Protein AF-A0A7S2Q8H9-F1 (afdb_monomer_lite)

Structure (mmCIF, N/CA/C/O backbone):
data_AF-A0A7S2Q8H9-F1
#
_entry.id   AF-A0A7S2Q8H9-F1
#
loop_
_atom_site.group_PDB
_atom_site.id
_atom_site.type_symbol
_atom_site.label_atom_id
_atom_site.label_alt_id
_atom_site.label_comp_id
_atom_site.label_asym_id
_atom_site.label_entity_id
_atom_site.label_seq_id
_atom_site.pdbx_PDB_ins_code
_atom_site.Cartn_x
_atom_site.Cartn_y
_atom_site.Cartn_z
_atom_site.occupancy
_atom_site.B_iso_or_equiv
_atom_site.auth_seq_id
_atom_site.auth_comp_id
_atom_site.auth_asym_id
_atom_site.auth_atom_id
_atom_site.pdbx_PDB_model_num
ATOM 1 N N . ASP A 1 1 ? 1.377 -12.790 5.942 1.00 75.62 1 ASP A N 1
ATOM 2 C CA . ASP A 1 1 ? 2.059 -11.517 5.600 1.00 75.62 1 ASP A CA 1
ATOM 3 C C . ASP A 1 1 ? 2.091 -11.142 4.119 1.00 75.62 1 ASP A C 1
ATOM 5 O O . ASP A 1 1 ? 2.620 -10.086 3.785 1.00 75.62 1 ASP A O 1
ATOM 9 N N . HIS A 1 2 ? 1.499 -11.930 3.212 1.00 90.38 2 HIS A N 1
ATOM 10 C CA . HIS A 1 2 ? 1.515 -11.596 1.788 1.00 90.38 2 HIS A CA 1
ATOM 11 C C . HIS A 1 2 ? 0.558 -10.431 1.465 1.00 90.38 2 HIS A C 1
ATOM 13 O O . HIS A 1 2 ? -0.656 -10.617 1.363 1.00 90.38 2 HIS A O 1
ATOM 19 N N . LYS A 1 3 ? 1.098 -9.217 1.293 1.00 91.69 3 LYS A N 1
ATOM 20 C CA . LYS A 1 3 ? 0.315 -7.968 1.188 1.00 91.69 3 LYS A CA 1
ATOM 21 C C . LYS A 1 3 ? -0.697 -7.974 0.037 1.00 91.69 3 LYS A C 1
ATOM 23 O O . LYS A 1 3 ? -1.787 -7.436 0.197 1.00 91.69 3 LYS A O 1
ATOM 28 N N . TRP A 1 4 ? -0.359 -8.594 -1.099 1.00 95.12 4 TRP A N 1
ATOM 29 C CA . TRP A 1 4 ? -1.266 -8.679 -2.251 1.00 95.12 4 TRP A CA 1
ATOM 30 C C . TRP A 1 4 ? -2.478 -9.586 -1.982 1.00 95.12 4 TRP A C 1
ATOM 32 O O . TRP A 1 4 ? -3.607 -9.125 -2.078 1.00 95.12 4 TRP A O 1
ATOM 42 N N . LEU A 1 5 ? -2.263 -10.829 -1.544 1.00 94.62 5 LEU A N 1
ATOM 43 C CA . LEU A 1 5 ? -3.344 -11.742 -1.150 1.00 94.62 5 LEU A CA 1
ATOM 44 C C . LEU A 1 5 ? -4.214 -11.168 -0.022 1.00 94.62 5 LEU A C 1
ATOM 46 O O . LEU A 1 5 ? -5.430 -11.319 -0.052 1.00 94.62 5 LEU A O 1
ATOM 50 N N . CYS A 1 6 ? -3.614 -10.462 0.943 1.00 93.06 6 CYS A N 1
ATOM 51 C CA . CYS A 1 6 ? -4.364 -9.759 1.988 1.00 93.06 6 CYS A CA 1
ATOM 52 C C . CYS A 1 6 ? -5.277 -8.668 1.400 1.00 93.06 6 CYS A C 1
ATOM 54 O O . CYS A 1 6 ? -6.444 -8.568 1.778 1.00 93.06 6 CYS A O 1
ATOM 56 N N . TYR A 1 7 ? -4.772 -7.887 0.438 1.00 94.62 7 TYR A N 1
ATOM 57 C CA . TYR A 1 7 ? -5.576 -6.912 -0.300 1.00 94.62 7 TYR A CA 1
ATOM 58 C C . TYR A 1 7 ? -6.728 -7.583 -1.064 1.00 94.62 7 TYR A C 1
ATOM 60 O O . TYR A 1 7 ? -7.869 -7.138 -0.980 1.00 94.62 7 TYR A O 1
ATOM 68 N N . GLU A 1 8 ? -6.468 -8.684 -1.771 1.00 94.75 8 GLU A N 1
ATOM 69 C CA . GLU A 1 8 ? -7.511 -9.395 -2.519 1.00 94.75 8 GLU A CA 1
ATOM 70 C C . GLU A 1 8 ? -8.592 -9.993 -1.612 1.00 94.75 8 GLU A C 1
ATOM 72 O O . GLU A 1 8 ? -9.778 -9.855 -1.922 1.00 94.75 8 GLU A O 1
ATOM 77 N N . LEU A 1 9 ? -8.197 -10.586 -0.480 1.00 94.50 9 LEU A N 1
ATOM 78 C CA . LEU A 1 9 ? -9.109 -11.123 0.529 1.00 94.50 9 LEU A CA 1
ATOM 79 C C . LEU A 1 9 ? -10.024 -10.024 1.079 1.00 94.50 9 LEU A C 1
ATOM 81 O O . LEU A 1 9 ? -11.246 -10.132 1.013 1.00 94.50 9 LEU A O 1
ATOM 85 N N . LEU A 1 10 ? -9.437 -8.941 1.588 1.00 93.06 10 LEU A N 1
ATOM 86 C CA . LEU A 1 10 ? -10.182 -7.855 2.224 1.00 93.06 10 LEU A CA 1
ATOM 87 C C . LEU A 1 10 ? -11.083 -7.118 1.224 1.00 93.06 10 LEU A C 1
ATOM 89 O O . LEU A 1 10 ? -12.238 -6.832 1.544 1.00 93.06 10 LEU A O 1
ATOM 93 N N . ARG A 1 11 ? -10.619 -6.920 -0.016 1.00 92.31 11 ARG A N 1
ATOM 94 C CA . ARG A 1 11 ? -11.456 -6.432 -1.122 1.00 92.31 11 ARG A CA 1
ATOM 95 C C . ARG A 1 11 ? -12.648 -7.360 -1.381 1.00 92.31 11 ARG A C 1
ATOM 97 O O . ARG A 1 11 ? -13.755 -6.867 -1.573 1.00 92.31 11 ARG A O 1
ATOM 104 N N . GLY A 1 12 ? -12.439 -8.679 -1.380 1.00 92.31 12 GLY A N 1
ATOM 105 C CA . GLY A 1 12 ? -13.499 -9.680 -1.559 1.00 92.31 12 GLY A CA 1
ATOM 106 C C . GLY A 1 12 ? -14.574 -9.645 -0.467 1.00 92.31 12 GLY A C 1
ATOM 107 O O . GLY A 1 12 ? -15.727 -9.972 -0.733 1.00 92.31 12 GLY A O 1
ATOM 108 N N . HIS A 1 13 ? -14.218 -9.174 0.729 1.00 93.00 13 HIS A N 1
ATOM 109 C CA . HIS A 1 13 ? -15.131 -8.976 1.856 1.00 93.00 13 HIS A CA 1
ATOM 110 C C . HIS A 1 13 ? -15.682 -7.544 1.974 1.00 93.00 13 HIS A C 1
ATOM 112 O O . HIS A 1 13 ? -16.374 -7.237 2.942 1.00 93.00 13 HIS A O 1
ATOM 118 N N . GLY A 1 14 ? -15.394 -6.658 1.014 1.00 90.94 14 GLY A N 1
ATOM 119 C CA . GLY A 1 14 ? -15.880 -5.275 1.033 1.00 90.94 14 GLY A CA 1
ATOM 120 C C . GLY A 1 14 ? -15.250 -4.402 2.123 1.00 90.94 14 GLY A C 1
ATOM 121 O O . GLY A 1 14 ? -15.796 -3.354 2.459 1.00 90.94 14 GLY A O 1
ATOM 122 N N . VAL A 1 15 ? -14.106 -4.810 2.679 1.00 87.44 15 VAL A N 1
ATOM 123 C CA . VAL A 1 15 ? -13.367 -3.999 3.650 1.00 87.44 15 VAL A CA 1
ATOM 124 C C . VAL A 1 15 ? -12.706 -2.836 2.913 1.00 87.44 15 VAL A C 1
ATOM 126 O O . VAL A 1 15 ? -12.058 -3.027 1.883 1.00 87.44 15 VAL A O 1
ATOM 129 N N . ALA A 1 16 ? -12.871 -1.617 3.429 1.00 87.62 16 ALA A N 1
ATOM 130 C CA . ALA A 1 16 ? -12.283 -0.425 2.831 1.00 87.62 16 ALA A CA 1
ATOM 131 C C . ALA A 1 16 ? -10.750 -0.476 2.899 1.00 87.62 16 ALA A C 1
ATOM 133 O O . ALA A 1 16 ? -10.168 -0.720 3.956 1.00 87.62 16 ALA A O 1
ATOM 134 N N . GLN A 1 17 ? -10.087 -0.231 1.766 1.00 88.75 17 GLN A N 1
ATOM 135 C CA . GLN A 1 17 ? -8.628 -0.254 1.666 1.00 88.75 17 GLN A CA 1
ATOM 136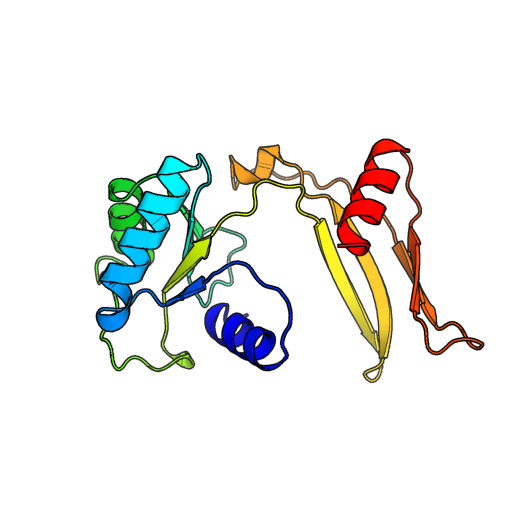 C C . GLN A 1 17 ? -8.112 0.803 0.689 1.00 88.75 17 GLN A C 1
ATOM 138 O O . GLN A 1 17 ? -8.805 1.137 -0.278 1.00 88.75 17 GLN A O 1
ATOM 143 N N . PRO A 1 18 ? -6.867 1.285 0.862 1.00 90.88 18 PRO A N 1
ATOM 144 C CA . PRO A 1 18 ? -6.219 2.104 -0.149 1.00 90.88 18 PRO A CA 1
ATOM 145 C C . PRO A 1 18 ? -6.121 1.355 -1.480 1.00 90.88 18 PRO A C 1
ATOM 147 O O . PRO A 1 18 ? -5.800 0.159 -1.523 1.00 90.88 18 PRO A O 1
ATOM 150 N N . ARG A 1 19 ? -6.358 2.073 -2.584 1.00 94.44 19 ARG A N 1
ATOM 151 C CA . ARG A 1 19 ? -6.215 1.528 -3.939 1.00 94.44 19 ARG A CA 1
ATOM 152 C C . ARG A 1 19 ? -4.815 0.925 -4.092 1.00 94.44 19 ARG A C 1
ATOM 154 O O . ARG A 1 19 ? -3.816 1.601 -3.846 1.00 94.44 19 ARG A O 1
ATOM 161 N N . THR A 1 20 ? -4.772 -0.343 -4.491 1.00 97.38 20 THR A N 1
ATOM 162 C CA . THR A 1 20 ? -3.544 -1.134 -4.606 1.00 97.38 20 THR A CA 1
ATOM 163 C C . THR A 1 20 ? -3.538 -1.860 -5.947 1.00 97.38 20 THR A C 1
ATOM 165 O O . THR A 1 20 ? -4.559 -2.407 -6.359 1.00 97.38 20 THR A O 1
ATOM 168 N N . LEU A 1 21 ? -2.402 -1.850 -6.642 1.00 98.06 21 LEU A N 1
ATOM 169 C CA . LEU A 1 21 ? -2.191 -2.555 -7.906 1.00 98.06 21 LEU A CA 1
ATOM 170 C C . LEU A 1 21 ? -0.986 -3.498 -7.789 1.00 98.06 21 LEU A C 1
ATOM 172 O O . LEU A 1 21 ? 0.007 -3.124 -7.161 1.00 98.06 21 LEU A O 1
ATOM 176 N N . PRO A 1 22 ? -1.020 -4.685 -8.415 1.00 97.69 22 PRO A N 1
ATOM 177 C CA . PRO A 1 22 ? 0.174 -5.499 -8.575 1.00 97.69 22 PRO A CA 1
ATOM 178 C C . PRO A 1 22 ? 1.097 -4.808 -9.584 1.00 97.69 22 PRO A C 1
ATOM 180 O O . PRO A 1 22 ? 0.618 -4.190 -10.533 1.00 97.69 22 PRO A O 1
ATOM 183 N N . VAL A 1 23 ? 2.413 -4.877 -9.397 1.00 97.75 23 VAL A N 1
ATOM 184 C CA . VAL A 1 23 ? 3.374 -4.330 -10.367 1.00 97.75 23 VAL A CA 1
ATOM 185 C C . VAL A 1 23 ? 3.653 -5.397 -11.426 1.00 97.75 23 VAL A C 1
ATOM 187 O O . VAL A 1 23 ? 4.541 -6.239 -11.263 1.00 97.75 23 VAL A O 1
ATOM 190 N N . ARG A 1 24 ? 2.864 -5.368 -12.503 1.00 97.19 24 ARG A N 1
ATOM 191 C CA . ARG A 1 24 ? 2.929 -6.303 -13.630 1.00 97.19 24 ARG A CA 1
ATOM 192 C C . ARG A 1 24 ? 2.815 -5.583 -14.970 1.00 97.19 24 ARG A C 1
ATOM 194 O O . ARG A 1 24 ? 2.441 -4.413 -15.037 1.00 97.19 24 ARG A O 1
ATOM 201 N N . ALA A 1 25 ? 3.128 -6.285 -16.052 1.00 97.06 25 ALA A N 1
ATOM 202 C CA . ALA A 1 25 ? 3.045 -5.754 -17.408 1.00 97.06 25 ALA A CA 1
ATOM 203 C C . ALA A 1 25 ? 1.618 -5.311 -17.794 1.00 97.06 25 ALA A C 1
ATOM 205 O O . ALA A 1 25 ? 1.454 -4.263 -18.415 1.00 97.06 25 ALA A O 1
ATOM 206 N N . ASP A 1 26 ? 0.587 -6.061 -17.389 1.00 96.94 26 ASP A N 1
ATOM 207 C CA . ASP A 1 26 ? -0.829 -5.750 -17.651 1.00 96.94 26 ASP A CA 1
ATOM 208 C C . ASP A 1 26 ? -1.328 -4.523 -16.875 1.00 96.94 26 ASP A C 1
ATOM 210 O O . ASP A 1 26 ? -2.222 -3.810 -17.332 1.00 96.94 26 ASP A O 1
ATOM 214 N N . THR A 1 27 ? -0.726 -4.235 -15.724 1.00 97.56 27 THR A N 1
ATOM 215 C CA . THR A 1 27 ? -1.098 -3.112 -14.856 1.00 97.56 27 THR A CA 1
ATOM 216 C C . THR A 1 27 ? -0.160 -1.914 -14.969 1.00 97.56 27 THR A C 1
ATOM 218 O O . THR A 1 27 ? -0.441 -0.875 -14.374 1.00 97.56 27 THR A O 1
ATOM 221 N N . ALA A 1 28 ? 0.912 -1.998 -15.763 1.00 96.31 28 ALA A N 1
ATOM 222 C CA . ALA A 1 28 ? 1.953 -0.973 -15.853 1.00 96.31 28 ALA A CA 1
ATOM 223 C C . ALA A 1 28 ? 1.402 0.428 -16.167 1.00 96.31 28 ALA A C 1
ATOM 225 O O . ALA A 1 28 ? 1.807 1.411 -15.541 1.00 96.31 28 ALA A O 1
ATOM 226 N N . ARG A 1 29 ? 0.433 0.524 -17.089 1.00 97.38 29 ARG A N 1
ATOM 227 C CA . ARG A 1 29 ? -0.242 1.793 -17.402 1.00 97.38 29 ARG A CA 1
ATOM 228 C C . ARG A 1 29 ? -1.008 2.335 -16.193 1.00 97.38 29 ARG A C 1
ATOM 230 O O . ARG A 1 29 ? -0.813 3.487 -15.830 1.00 97.38 29 ARG A O 1
ATOM 237 N N . ALA A 1 30 ? -1.810 1.497 -15.540 1.00 98.25 30 ALA A N 1
ATOM 238 C CA . ALA A 1 30 ? -2.589 1.896 -14.369 1.00 98.25 30 ALA A CA 1
ATOM 239 C C . ALA A 1 30 ? -1.693 2.271 -13.173 1.00 98.25 30 ALA A C 1
ATOM 241 O O . ALA A 1 30 ? -2.034 3.168 -12.406 1.00 98.25 30 ALA A O 1
ATOM 242 N N . CYS A 1 31 ? -0.535 1.620 -13.019 1.00 98.31 31 CYS A N 1
ATOM 243 C CA . CYS A 1 31 ? 0.469 2.001 -12.029 1.00 98.31 31 CYS A CA 1
ATOM 244 C C . CYS A 1 31 ? 1.052 3.384 -12.324 1.00 98.31 31 CYS A C 1
ATOM 246 O O . CYS A 1 31 ? 1.161 4.202 -11.415 1.00 98.31 31 CYS A O 1
ATOM 248 N N . ARG A 1 32 ? 1.399 3.662 -13.585 1.00 97.62 32 ARG A N 1
ATOM 249 C CA . ARG A 1 32 ? 1.887 4.981 -14.000 1.00 97.62 32 ARG A CA 1
ATOM 250 C C . ARG A 1 32 ? 0.849 6.071 -13.728 1.00 97.62 32 ARG A C 1
ATOM 252 O O . ARG A 1 32 ? 1.178 7.048 -13.065 1.00 97.62 32 ARG A O 1
ATOM 259 N N . GLU A 1 33 ? -0.383 5.867 -14.189 1.00 98.19 33 GLU A N 1
ATOM 260 C CA . GLU A 1 33 ? -1.498 6.801 -13.987 1.00 98.19 33 GLU A CA 1
ATOM 261 C C . GLU A 1 33 ? -1.725 7.064 -12.495 1.00 98.19 33 GLU A C 1
ATOM 263 O O . GLU A 1 33 ? -1.772 8.214 -12.074 1.00 98.19 33 GLU A O 1
ATOM 268 N N . MET A 1 34 ? -1.747 6.013 -11.666 1.00 97.81 34 MET A N 1
ATOM 269 C CA . MET A 1 34 ? -1.872 6.152 -10.214 1.00 97.81 34 MET A CA 1
ATOM 270 C C . MET A 1 34 ? -0.765 7.031 -9.613 1.00 97.81 34 MET A C 1
ATOM 272 O O . MET A 1 34 ? -1.055 7.861 -8.753 1.00 97.81 34 MET A O 1
ATOM 276 N N . VAL A 1 35 ? 0.492 6.859 -10.030 1.00 97.38 35 VAL A N 1
ATOM 277 C CA . VAL A 1 35 ? 1.610 7.667 -9.519 1.00 97.38 35 VAL A CA 1
ATOM 278 C C . VAL A 1 35 ? 1.473 9.127 -9.950 1.00 97.38 35 VAL A C 1
ATOM 280 O O . VAL A 1 35 ? 1.618 10.016 -9.115 1.00 97.38 35 VAL A O 1
ATOM 283 N N . GLU A 1 36 ? 1.179 9.379 -11.225 1.00 96.75 36 GLU A N 1
ATOM 284 C CA . GLU A 1 36 ? 1.033 10.732 -11.777 1.00 96.75 36 GLU A CA 1
ATOM 285 C C . GLU A 1 36 ? -0.164 11.475 -11.148 1.00 96.75 36 GLU A C 1
ATOM 287 O O . GLU A 1 36 ? -0.020 12.619 -10.711 1.00 96.75 36 GLU A O 1
ATOM 292 N N . GLU A 1 37 ? -1.314 10.807 -11.006 1.00 96.06 37 GLU A N 1
ATOM 293 C CA . GLU A 1 37 ? -2.514 11.344 -10.348 1.00 96.06 37 GLU A CA 1
ATOM 294 C C . GLU A 1 37 ? -2.242 11.740 -8.893 1.00 96.06 37 GLU A C 1
ATOM 296 O O . GLU A 1 37 ? -2.648 12.813 -8.444 1.00 96.06 37 GLU A O 1
ATOM 301 N N . ASN A 1 38 ? -1.562 10.881 -8.129 1.00 92.75 38 ASN A N 1
ATOM 302 C CA . ASN A 1 38 ? -1.296 11.150 -6.717 1.00 92.75 38 ASN A CA 1
ATOM 303 C C . ASN A 1 38 ? -0.209 12.217 -6.534 1.00 92.75 38 ASN A C 1
ATOM 305 O O . ASN A 1 38 ? -0.364 13.088 -5.675 1.00 92.75 38 ASN A O 1
ATOM 309 N N . ALA A 1 39 ? 0.812 12.231 -7.397 1.00 90.25 39 ALA A N 1
ATOM 310 C CA . ALA A 1 39 ? 1.814 13.293 -7.439 1.00 90.25 39 ALA A CA 1
ATOM 311 C C . ALA A 1 39 ? 1.167 14.673 -7.645 1.00 90.25 39 ALA A C 1
ATOM 313 O O . ALA A 1 39 ? 1.462 15.607 -6.899 1.00 90.25 39 ALA A O 1
ATOM 314 N N . ALA A 1 40 ? 0.216 14.787 -8.581 1.00 91.69 40 ALA A N 1
ATOM 315 C CA . ALA A 1 40 ? -0.529 16.026 -8.827 1.00 91.69 40 ALA A CA 1
ATOM 316 C C . ALA A 1 40 ? -1.357 16.490 -7.611 1.00 91.69 40 ALA A C 1
ATOM 318 O O . ALA A 1 40 ? -1.620 17.680 -7.452 1.00 91.69 40 ALA A O 1
ATOM 319 N N . ARG A 1 41 ? -1.746 15.561 -6.730 1.00 89.06 41 ARG A N 1
ATOM 320 C CA . ARG A 1 41 ? -2.489 15.828 -5.486 1.00 89.06 41 ARG A CA 1
ATOM 321 C C . ARG A 1 41 ? -1.576 16.002 -4.268 1.00 89.06 41 ARG A C 1
ATOM 323 O O . ARG A 1 41 ? -2.077 16.090 -3.149 1.00 89.06 41 ARG A O 1
ATOM 330 N N . GLY A 1 42 ? -0.254 15.993 -4.451 1.00 85.69 42 GLY A N 1
ATOM 331 C CA . GLY A 1 42 ? 0.721 16.076 -3.359 1.00 85.69 42 GLY A CA 1
ATOM 332 C C . GLY A 1 42 ? 0.728 14.856 -2.430 1.00 85.69 42 GLY A C 1
ATOM 333 O O . GLY A 1 42 ? 1.249 14.937 -1.320 1.00 85.69 42 GLY A O 1
ATOM 334 N N . THR A 1 43 ? 0.148 13.730 -2.854 1.00 87.81 43 THR A N 1
ATOM 335 C CA . THR A 1 43 ? 0.077 12.495 -2.062 1.00 87.81 43 THR A CA 1
ATOM 336 C C . THR A 1 43 ? 1.060 11.466 -2.631 1.00 87.81 43 THR A C 1
ATOM 338 O O . THR A 1 43 ? 1.090 11.257 -3.841 1.00 87.81 43 THR A O 1
ATOM 341 N N . PRO A 1 44 ? 1.896 10.808 -1.812 1.00 90.62 44 PRO A N 1
ATOM 342 C CA . PRO A 1 44 ? 2.823 9.795 -2.308 1.00 90.62 44 PRO A CA 1
ATOM 343 C C . PRO A 1 44 ? 2.109 8.473 -2.627 1.00 90.62 44 PRO A C 1
ATOM 345 O O . PRO A 1 44 ? 1.047 8.162 -2.084 1.00 90.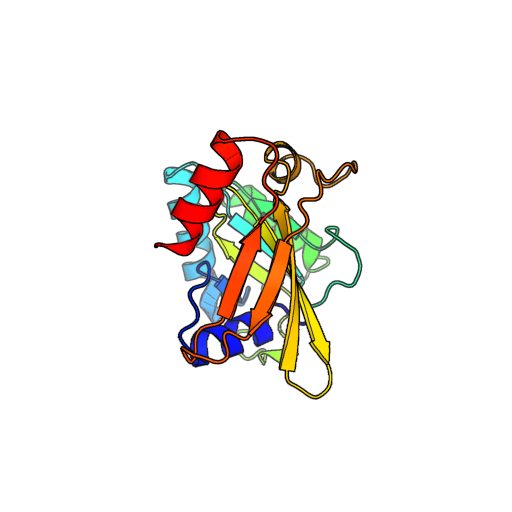62 44 PRO A O 1
ATOM 348 N N . CYS A 1 45 ? 2.752 7.645 -3.444 1.00 95.12 45 CYS A N 1
ATOM 349 C CA . CYS A 1 45 ? 2.473 6.212 -3.513 1.00 95.12 45 CYS A CA 1
ATOM 350 C C . CYS A 1 45 ? 3.597 5.424 -2.826 1.00 95.12 45 CYS A C 1
ATOM 352 O O . CYS A 1 45 ? 4.672 5.955 -2.540 1.00 95.12 45 CYS A O 1
ATOM 354 N N . PHE A 1 46 ? 3.361 4.141 -2.579 1.00 93.56 46 PHE A N 1
ATOM 355 C CA . PHE A 1 46 ? 4.326 3.235 -1.970 1.00 93.56 46 PHE A CA 1
ATOM 356 C C . PHE A 1 46 ? 4.488 1.984 -2.826 1.00 93.56 46 PHE A C 1
ATOM 358 O O . PHE A 1 46 ? 3.519 1.253 -3.041 1.00 93.56 46 PHE A O 1
ATOM 365 N N . VAL A 1 47 ? 5.710 1.720 -3.286 1.00 95.50 47 VAL A N 1
ATOM 366 C CA . VAL A 1 47 ? 6.082 0.429 -3.874 1.00 95.50 47 VAL A CA 1
ATOM 367 C C . VAL A 1 47 ? 6.470 -0.494 -2.727 1.00 95.50 47 VAL A C 1
ATOM 369 O O . VAL A 1 47 ? 7.321 -0.134 -1.917 1.00 95.50 47 VAL A O 1
ATOM 372 N N . LYS A 1 48 ? 5.833 -1.660 -2.619 1.00 93.56 48 LYS A N 1
ATOM 373 C CA . LYS A 1 48 ? 6.035 -2.582 -1.495 1.00 93.56 48 LYS A CA 1
ATOM 374 C C . LYS A 1 48 ? 6.310 -3.991 -1.988 1.00 93.56 48 LYS A C 1
ATOM 376 O O . LYS A 1 48 ? 5.607 -4.472 -2.875 1.00 93.56 48 LYS A O 1
ATOM 381 N N . ARG A 1 49 ? 7.254 -4.681 -1.352 1.00 92.81 49 ARG A N 1
ATOM 382 C CA . ARG A 1 49 ? 7.373 -6.136 -1.440 1.00 92.81 49 ARG A CA 1
ATOM 383 C C . ARG A 1 49 ? 6.159 -6.792 -0.795 1.00 92.81 49 ARG A C 1
ATOM 385 O O . ARG A 1 49 ? 5.759 -6.434 0.320 1.00 92.81 49 ARG A O 1
ATOM 392 N N . THR A 1 50 ? 5.557 -7.732 -1.508 1.00 92.19 50 THR A N 1
ATOM 393 C CA . THR A 1 50 ? 4.384 -8.487 -1.058 1.00 92.19 50 THR A CA 1
ATOM 394 C C . THR A 1 50 ? 4.706 -9.338 0.153 1.00 92.19 50 THR A C 1
ATOM 396 O O . THR A 1 50 ? 3.951 -9.299 1.119 1.00 92.19 50 THR A O 1
ATOM 399 N N . PHE A 1 51 ? 5.846 -10.021 0.135 1.00 85.62 51 PHE A N 1
ATOM 400 C CA . PHE A 1 51 ? 6.404 -10.728 1.271 1.00 85.62 51 PHE A CA 1
ATOM 401 C C . PHE A 1 51 ? 7.637 -9.975 1.764 1.00 85.62 51 PHE A C 1
ATOM 403 O O . PHE A 1 51 ? 8.590 -9.760 1.017 1.00 85.62 51 PHE A O 1
ATOM 410 N N . ASP A 1 52 ? 7.589 -9.518 3.009 1.00 68.31 52 ASP A N 1
ATOM 411 C CA . ASP A 1 52 ? 8.724 -8.880 3.663 1.00 68.31 52 ASP A CA 1
ATOM 412 C C . ASP A 1 52 ? 8.638 -9.166 5.158 1.00 68.31 52 ASP A C 1
ATOM 414 O O . ASP A 1 52 ? 7.630 -8.842 5.786 1.00 68.31 52 ASP A O 1
ATOM 418 N N . THR A 1 53 ? 9.671 -9.813 5.689 1.00 58.47 53 THR A N 1
ATOM 419 C CA . THR A 1 53 ? 9.820 -10.137 7.112 1.00 58.47 53 THR A CA 1
ATOM 420 C C . THR A 1 53 ? 10.611 -9.064 7.864 1.00 58.47 53 THR A C 1
ATOM 422 O O . THR A 1 53 ? 10.780 -9.174 9.075 1.00 58.47 53 THR A O 1
ATOM 425 N N . LEU A 1 54 ? 11.123 -8.043 7.167 1.00 55.38 54 LEU A N 1
ATOM 426 C CA . LEU A 1 54 ? 12.003 -7.008 7.703 1.00 55.38 54 LEU A CA 1
ATOM 427 C C . LEU A 1 54 ? 11.283 -5.657 7.700 1.00 55.38 54 LEU A C 1
ATOM 429 O O . LEU A 1 54 ? 11.400 -4.896 6.751 1.00 55.38 54 LEU A O 1
ATOM 433 N N . ALA A 1 55 ? 10.516 -5.409 8.765 1.00 57.22 55 ALA A N 1
ATOM 434 C CA . ALA A 1 55 ? 9.970 -4.142 9.285 1.00 57.22 55 ALA A CA 1
ATOM 435 C C . ALA A 1 55 ? 10.232 -2.804 8.525 1.00 57.22 55 ALA A C 1
ATOM 437 O O . ALA A 1 55 ? 10.610 -1.815 9.145 1.00 57.22 55 ALA A O 1
ATOM 438 N N . GLY A 1 56 ? 9.981 -2.726 7.211 1.00 61.47 56 GLY A N 1
ATOM 439 C CA . GLY A 1 56 ? 10.078 -1.495 6.412 1.00 61.47 56 GLY A CA 1
ATOM 440 C C . GLY A 1 56 ? 11.087 -1.504 5.255 1.00 61.47 56 GLY A C 1
ATOM 441 O O . GLY A 1 56 ? 10.946 -0.673 4.358 1.00 61.47 56 GLY A O 1
ATOM 442 N N . ASP A 1 57 ? 12.032 -2.448 5.191 1.00 71.19 57 ASP A N 1
ATOM 443 C CA . ASP A 1 57 ? 13.086 -2.468 4.155 1.00 71.19 57 ASP A CA 1
ATOM 444 C C . ASP A 1 57 ? 12.544 -2.751 2.744 1.00 71.19 57 ASP A C 1
ATOM 446 O O . ASP A 1 57 ? 13.088 -2.298 1.731 1.00 71.19 57 ASP A O 1
ATOM 450 N N . GLY A 1 58 ? 11.438 -3.485 2.651 1.00 83.31 58 GLY A N 1
ATOM 451 C CA . GLY A 1 58 ? 10.739 -3.780 1.408 1.00 83.31 58 GLY A CA 1
ATOM 452 C C . GLY A 1 58 ? 9.748 -2.705 0.971 1.00 83.31 58 GLY A C 1
ATOM 453 O O . GLY A 1 58 ? 8.924 -2.997 0.102 1.00 83.31 58 GLY A O 1
ATOM 454 N N . VAL A 1 59 ? 9.771 -1.497 1.543 1.00 88.06 59 VAL A N 1
ATOM 455 C CA . VAL A 1 59 ? 8.847 -0.404 1.201 1.00 88.06 59 VAL A CA 1
ATOM 456 C C . VAL A 1 59 ? 9.611 0.825 0.709 1.00 88.06 59 VAL A C 1
ATOM 458 O O . VAL A 1 59 ? 10.522 1.319 1.359 1.00 88.06 59 VAL A O 1
ATOM 461 N N . ALA A 1 60 ? 9.204 1.365 -0.439 1.00 90.00 60 ALA A N 1
ATOM 462 C CA . ALA A 1 60 ? 9.734 2.605 -0.992 1.00 90.00 60 ALA A CA 1
ATOM 463 C C . ALA A 1 60 ? 8.606 3.615 -1.227 1.00 90.00 60 ALA A C 1
ATOM 465 O O . ALA A 1 60 ? 7.648 3.341 -1.952 1.00 90.00 60 ALA A O 1
ATOM 466 N N . LYS A 1 61 ? 8.738 4.800 -0.628 1.00 91.75 61 LYS A N 1
ATOM 467 C CA . LYS A 1 61 ? 7.877 5.960 -0.882 1.00 91.75 61 LYS A CA 1
ATOM 468 C C . LYS A 1 61 ? 8.271 6.607 -2.207 1.00 91.75 61 LYS A C 1
ATOM 470 O O . LYS A 1 61 ? 9.450 6.871 -2.419 1.00 91.75 61 LYS A O 1
ATOM 475 N N . VAL A 1 62 ? 7.293 6.880 -3.067 1.00 91.81 62 VAL A N 1
ATOM 476 C CA . VAL A 1 62 ? 7.508 7.477 -4.391 1.00 91.81 62 VAL A CA 1
ATOM 477 C C . VAL A 1 62 ? 6.556 8.652 -4.603 1.00 91.81 62 VAL A C 1
ATOM 479 O O . VAL A 1 62 ? 5.358 8.558 -4.332 1.00 91.81 62 VAL A O 1
ATOM 482 N N . ARG A 1 63 ? 7.096 9.784 -5.051 1.00 92.50 63 ARG A N 1
ATOM 483 C CA . ARG A 1 63 ? 6.373 11.056 -5.236 1.00 92.50 63 ARG A CA 1
ATOM 484 C C . ARG A 1 63 ? 6.171 11.433 -6.696 1.00 92.50 63 ARG A C 1
ATOM 486 O O . ARG A 1 63 ? 5.451 12.377 -6.989 1.00 92.50 63 ARG A O 1
ATOM 493 N N . ASN A 1 64 ? 6.824 10.724 -7.605 1.00 95.00 64 ASN A N 1
ATOM 494 C CA . ASN A 1 64 ? 6.743 10.935 -9.041 1.00 95.00 64 ASN A CA 1
ATOM 495 C C . ASN A 1 64 ? 7.074 9.624 -9.771 1.00 95.00 64 ASN A C 1
ATOM 497 O O . ASN A 1 64 ? 7.463 8.620 -9.163 1.00 95.00 64 ASN A O 1
ATOM 501 N N . PHE A 1 65 ? 6.906 9.630 -11.093 1.00 96.38 65 PHE A N 1
ATOM 502 C CA . PHE A 1 65 ? 7.108 8.435 -11.907 1.00 96.38 65 PHE A CA 1
ATOM 503 C C . PHE A 1 65 ? 8.577 7.987 -11.986 1.00 96.38 65 PHE A C 1
ATOM 505 O O . PHE A 1 65 ? 8.853 6.796 -12.134 1.00 96.38 65 PHE A O 1
ATOM 512 N N . GLU A 1 66 ? 9.535 8.904 -11.855 1.00 97.25 66 GLU A N 1
ATOM 513 C CA . GLU A 1 66 ? 10.959 8.562 -11.874 1.00 97.25 66 GLU A CA 1
ATOM 514 C C . GLU A 1 66 ? 11.360 7.780 -10.621 1.00 97.25 66 GLU A C 1
ATOM 516 O O . GLU A 1 66 ? 11.962 6.709 -10.732 1.00 97.25 66 GLU A O 1
ATOM 521 N N . GLU A 1 67 ? 10.928 8.250 -9.448 1.00 97.00 67 GLU A N 1
ATOM 522 C CA . GLU A 1 67 ? 11.075 7.549 -8.171 1.00 97.00 67 GLU A CA 1
ATOM 523 C C . GLU A 1 67 ? 10.384 6.183 -8.199 1.00 97.00 67 GLU A C 1
ATOM 525 O O . GLU A 1 67 ? 10.943 5.202 -7.712 1.00 97.00 67 GLU A O 1
ATOM 530 N N . TYR A 1 68 ? 9.204 6.085 -8.824 1.00 97.44 68 TYR A N 1
ATOM 531 C CA . TYR A 1 68 ? 8.523 4.806 -9.035 1.00 97.44 68 TYR A CA 1
ATOM 532 C C . TYR A 1 68 ? 9.384 3.811 -9.820 1.00 97.44 68 TYR A C 1
ATOM 534 O O . TYR A 1 68 ? 9.583 2.685 -9.361 1.00 97.44 68 TYR A O 1
ATOM 542 N N . ARG A 1 69 ? 9.945 4.213 -10.968 1.00 97.00 69 ARG A N 1
ATOM 543 C CA . ARG A 1 69 ? 10.811 3.325 -11.764 1.00 97.00 69 ARG A CA 1
ATOM 544 C C . ARG A 1 69 ? 12.049 2.895 -10.981 1.00 97.00 69 ARG A C 1
ATOM 546 O O . ARG A 1 69 ? 12.394 1.714 -10.999 1.00 97.00 69 ARG A O 1
ATOM 553 N N . ALA A 1 70 ? 12.686 3.828 -10.273 1.00 95.81 70 ALA A N 1
ATOM 554 C CA . ALA A 1 70 ? 13.851 3.539 -9.443 1.00 95.81 70 ALA A CA 1
ATOM 555 C C . ALA A 1 70 ? 13.515 2.561 -8.304 1.00 95.81 70 ALA A C 1
ATOM 557 O O . ALA A 1 70 ? 14.251 1.601 -8.074 1.00 95.81 70 ALA A O 1
ATOM 558 N N . ALA A 1 71 ? 12.377 2.751 -7.633 1.00 95.06 71 ALA A N 1
ATOM 559 C CA . ALA A 1 71 ? 11.903 1.873 -6.569 1.00 95.06 71 ALA A CA 1
ATOM 560 C C . ALA A 1 71 ? 11.580 0.463 -7.076 1.00 95.06 71 ALA A C 1
ATOM 562 O O . ALA A 1 71 ? 11.980 -0.515 -6.446 1.00 95.06 71 ALA A O 1
ATOM 563 N N . VAL A 1 72 ? 10.909 0.343 -8.227 1.00 96.44 72 VAL A N 1
ATOM 564 C CA . VAL A 1 72 ? 10.628 -0.957 -8.851 1.00 96.44 72 VAL A CA 1
ATOM 565 C C . VAL A 1 72 ? 11.931 -1.665 -9.211 1.00 96.44 72 VAL A C 1
ATOM 567 O O . VAL A 1 72 ? 12.101 -2.823 -8.837 1.00 96.44 72 VAL A O 1
ATOM 570 N N . ALA A 1 73 ? 12.879 -0.982 -9.860 1.00 95.00 73 ALA A N 1
ATOM 571 C CA . ALA A 1 73 ? 14.181 -1.561 -10.192 1.00 95.00 73 ALA A CA 1
ATOM 572 C C . ALA A 1 73 ? 14.939 -2.021 -8.935 1.00 95.00 73 ALA A C 1
ATOM 574 O O . ALA A 1 73 ? 15.406 -3.155 -8.882 1.00 95.00 73 ALA A O 1
ATOM 575 N N . LYS A 1 74 ? 14.992 -1.190 -7.887 1.00 92.19 74 LYS A N 1
ATOM 576 C CA . LYS A 1 74 ? 15.646 -1.529 -6.615 1.00 92.19 74 LYS A CA 1
ATOM 577 C C . LYS A 1 74 ? 15.001 -2.745 -5.947 1.00 92.19 74 LYS A C 1
ATOM 579 O O . LYS A 1 74 ? 15.685 -3.711 -5.617 1.00 92.19 74 LYS A O 1
ATOM 584 N N . LEU A 1 75 ? 13.687 -2.709 -5.731 1.00 91.38 75 LEU A N 1
ATOM 585 C CA . LEU A 1 75 ? 12.996 -3.716 -4.924 1.00 91.38 75 LEU A CA 1
ATOM 586 C C . LEU A 1 75 ? 12.841 -5.060 -5.644 1.00 91.38 75 LEU A C 1
ATOM 588 O O . LEU A 1 75 ? 12.788 -6.085 -4.961 1.00 91.38 75 LEU A O 1
ATOM 592 N N . SER A 1 76 ? 12.830 -5.064 -6.981 1.00 91.25 76 SER A N 1
ATOM 593 C CA . SER A 1 76 ? 12.828 -6.275 -7.819 1.00 91.25 76 SER A CA 1
ATOM 594 C C . SER A 1 76 ? 14.223 -6.856 -8.094 1.00 91.25 76 SER A C 1
ATOM 596 O O . SER A 1 76 ? 14.324 -7.861 -8.791 1.00 91.25 76 SER A O 1
ATOM 598 N N . GLY A 1 77 ? 15.305 -6.229 -7.612 1.00 88.69 77 GLY A N 1
ATOM 599 C CA . GLY A 1 77 ? 16.670 -6.652 -7.955 1.00 88.69 77 GLY A CA 1
ATOM 600 C C . GLY A 1 77 ? 17.012 -6.461 -9.440 1.00 88.69 77 GLY A C 1
ATOM 601 O O . GLY A 1 77 ? 17.798 -7.220 -9.994 1.00 88.69 77 GLY A O 1
ATOM 602 N N . GLY A 1 78 ? 16.394 -5.474 -10.094 1.00 89.56 78 GLY A N 1
ATOM 603 C CA . GLY A 1 78 ? 16.592 -5.140 -11.506 1.00 89.56 78 GLY A CA 1
ATOM 604 C C . GLY A 1 78 ? 15.617 -5.813 -12.476 1.00 89.56 78 GLY A C 1
ATOM 605 O O . GLY A 1 78 ? 15.575 -5.415 -13.637 1.00 89.56 78 GLY A O 1
ATOM 606 N N . ALA A 1 79 ? 14.801 -6.773 -12.028 1.00 90.06 79 ALA A N 1
ATOM 607 C CA . ALA A 1 79 ? 13.874 -7.501 -12.901 1.00 90.06 79 ALA A CA 1
ATOM 608 C C . ALA A 1 79 ? 12.713 -6.636 -13.435 1.00 90.06 79 ALA A C 1
ATOM 610 O O . ALA A 1 79 ? 12.164 -6.920 -14.497 1.00 90.06 79 ALA A O 1
ATOM 611 N N . GLY A 1 80 ? 12.347 -5.564 -12.728 1.00 92.44 80 GLY A N 1
ATOM 612 C CA . GLY A 1 80 ? 11.275 -4.662 -13.137 1.00 92.44 80 GLY A CA 1
ATOM 613 C C . GLY A 1 80 ? 9.876 -5.173 -12.778 1.00 92.44 80 GLY A C 1
ATOM 614 O O . GLY A 1 80 ? 9.671 -5.792 -11.732 1.00 92.44 80 GLY A O 1
ATOM 615 N N . ALA A 1 81 ? 8.896 -4.857 -13.629 1.00 93.94 81 ALA A N 1
ATOM 616 C CA . ALA A 1 81 ? 7.525 -5.341 -13.483 1.00 93.94 81 ALA A CA 1
ATOM 617 C C . ALA A 1 81 ? 7.410 -6.812 -13.901 1.00 93.94 81 ALA A C 1
ATOM 619 O O . ALA A 1 81 ? 8.017 -7.231 -14.885 1.00 93.94 81 ALA A O 1
ATOM 620 N N . GLN A 1 82 ? 6.602 -7.584 -13.175 1.00 96.25 82 GLN A N 1
ATOM 621 C CA . GLN A 1 82 ? 6.419 -9.006 -13.469 1.00 96.25 82 GLN A CA 1
ATOM 622 C C . GLN A 1 82 ? 5.554 -9.241 -14.725 1.00 96.25 82 GLN A C 1
ATOM 624 O O . GLN A 1 82 ? 4.799 -8.354 -15.135 1.00 96.25 82 GLN A O 1
ATOM 629 N N . PRO A 1 83 ? 5.634 -10.425 -15.359 1.00 97.19 83 PRO A N 1
ATOM 630 C CA . PRO A 1 83 ? 4.759 -10.792 -16.472 1.00 97.19 83 PRO A CA 1
ATOM 631 C C . PRO A 1 83 ? 3.266 -10.705 -16.116 1.00 97.19 83 PRO A C 1
ATOM 633 O O . PRO A 1 83 ? 2.872 -10.891 -14.970 1.00 97.19 83 PRO A O 1
ATOM 636 N N . SER A 1 84 ? 2.407 -10.473 -17.111 1.00 94.88 84 SER A N 1
ATOM 637 C CA . SER A 1 84 ? 0.951 -10.347 -16.910 1.00 94.88 84 SER A CA 1
ATOM 638 C C . SER A 1 84 ? 0.277 -11.608 -16.353 1.00 94.88 84 SER A C 1
ATOM 640 O O . SER A 1 84 ? -0.755 -11.509 -15.699 1.00 94.88 84 SER A O 1
ATOM 642 N N . GLY A 1 85 ? 0.853 -12.788 -16.600 1.00 92.12 85 GLY A N 1
ATOM 643 C CA . GLY A 1 85 ? 0.334 -14.077 -16.129 1.00 92.12 85 GLY A CA 1
ATOM 644 C C . GLY A 1 85 ? 0.747 -14.464 -14.707 1.00 92.12 85 GLY A C 1
ATOM 645 O O . GLY A 1 85 ? 0.404 -15.557 -14.272 1.00 92.12 85 GLY A O 1
ATOM 646 N N . THR A 1 86 ? 1.495 -13.616 -13.992 1.00 95.62 86 THR A N 1
ATOM 647 C CA . THR A 1 86 ? 1.938 -13.910 -12.623 1.00 95.62 86 THR A CA 1
ATOM 648 C C . THR A 1 86 ? 0.745 -14.062 -11.682 1.00 95.62 86 THR A C 1
ATOM 650 O O . THR A 1 86 ? -0.083 -13.150 -11.556 1.00 95.62 86 THR A O 1
ATOM 653 N N . SER A 1 87 ? 0.679 -15.215 -11.012 1.00 93.81 87 SER A N 1
ATOM 654 C CA . SER A 1 87 ? -0.362 -15.524 -10.031 1.00 93.81 87 SER A CA 1
ATOM 655 C C . SER A 1 87 ? -0.261 -14.626 -8.791 1.00 93.81 87 SER A C 1
ATOM 657 O O . SER A 1 87 ? 0.772 -14.012 -8.522 1.00 93.81 87 SER A O 1
ATOM 659 N N . GLY A 1 88 ? -1.345 -14.528 -8.015 1.00 91.88 88 GLY A N 1
ATOM 660 C CA . GLY A 1 88 ? -1.368 -13.686 -6.814 1.00 91.88 88 GLY A CA 1
ATOM 661 C C . GLY A 1 88 ? -0.332 -14.095 -5.759 1.00 91.88 88 GLY A C 1
ATOM 662 O O . GLY A 1 88 ? 0.224 -13.226 -5.090 1.00 91.88 88 GLY A O 1
ATOM 663 N N . GLU A 1 89 ? -0.048 -15.393 -5.642 1.00 92.94 89 GLU A N 1
ATOM 664 C CA . GLU A 1 89 ? 0.929 -15.970 -4.704 1.00 92.94 89 GLU A CA 1
ATOM 665 C C . GLU A 1 89 ? 2.383 -15.702 -5.120 1.00 92.94 89 GLU A C 1
ATOM 667 O O . GLU A 1 89 ? 3.269 -15.619 -4.275 1.00 92.94 89 GLU A O 1
ATOM 672 N N . GLU A 1 90 ? 2.624 -15.537 -6.421 1.00 94.00 90 GLU A N 1
ATOM 673 C CA . GLU A 1 90 ? 3.941 -15.239 -6.993 1.00 94.00 90 GLU A CA 1
ATOM 674 C C . GLU A 1 90 ? 4.181 -13.735 -7.164 1.00 94.00 90 GLU A C 1
ATOM 676 O O . GLU A 1 90 ? 5.260 -13.312 -7.596 1.00 94.00 90 GLU A O 1
ATOM 681 N N . GLN A 1 91 ? 3.180 -12.900 -6.875 1.00 95.56 91 GLN A N 1
ATOM 682 C CA . GLN A 1 91 ? 3.323 -11.457 -6.977 1.00 95.56 91 GLN A CA 1
ATOM 683 C C . GLN A 1 91 ? 4.376 -10.990 -5.973 1.00 95.56 91 GLN A C 1
ATOM 685 O O . GLN A 1 91 ? 4.232 -11.231 -4.783 1.00 95.56 91 GLN A O 1
ATOM 690 N N . VAL A 1 92 ? 5.400 -10.270 -6.431 1.00 94.06 92 VAL A N 1
ATOM 691 C CA . VAL A 1 92 ? 6.536 -9.799 -5.618 1.00 94.06 92 VAL A CA 1
ATOM 692 C C . VAL A 1 92 ? 6.365 -8.346 -5.198 1.00 94.06 92 VAL A C 1
ATOM 694 O O . VAL A 1 92 ? 6.715 -7.985 -4.079 1.00 94.06 92 VAL A O 1
ATOM 697 N N . LEU A 1 93 ? 5.835 -7.493 -6.078 1.00 96.31 93 LEU A N 1
ATOM 698 C CA . LEU A 1 93 ? 5.703 -6.056 -5.822 1.00 96.31 93 LEU A CA 1
ATOM 699 C C . LEU A 1 93 ? 4.265 -5.571 -5.981 1.00 96.31 93 LEU A C 1
ATOM 701 O O . LEU A 1 93 ? 3.570 -5.947 -6.920 1.00 96.31 93 LEU A O 1
ATOM 705 N N . ILE A 1 94 ? 3.838 -4.665 -5.112 1.00 97.25 94 ILE A N 1
ATOM 706 C 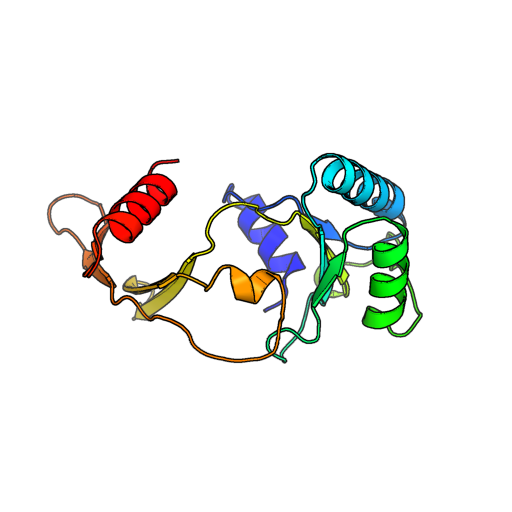CA . ILE A 1 94 ? 2.591 -3.909 -5.256 1.00 97.25 94 ILE A CA 1
ATOM 707 C C . ILE A 1 94 ? 2.882 -2.413 -5.237 1.00 97.25 94 ILE A C 1
ATOM 709 O O . ILE A 1 94 ? 3.882 -1.968 -4.675 1.00 97.25 94 ILE A O 1
ATOM 713 N N . LEU A 1 95 ? 1.981 -1.639 -5.825 1.00 98.06 95 LEU A N 1
ATOM 714 C CA . LEU A 1 95 ? 1.904 -0.194 -5.695 1.00 98.06 95 LEU A CA 1
ATOM 715 C C . LEU A 1 95 ? 0.633 0.144 -4.915 1.00 98.06 95 LEU A C 1
ATOM 717 O O . LEU A 1 95 ? -0.451 -0.282 -5.304 1.00 98.06 95 LEU A O 1
ATOM 721 N N . GLN A 1 96 ? 0.758 0.911 -3.837 1.00 96.62 96 GLN A N 1
ATOM 722 C CA . GLN A 1 96 ? -0.365 1.316 -2.996 1.00 96.62 96 GLN A CA 1
ATOM 723 C C . GLN A 1 96 ? -0.390 2.834 -2.816 1.00 96.62 96 GLN A C 1
ATOM 725 O O . GLN A 1 96 ? 0.648 3.452 -2.579 1.00 96.62 96 GLN A O 1
ATOM 730 N N . VAL A 1 97 ? -1.579 3.430 -2.891 1.00 93.38 97 VAL A N 1
ATOM 731 C CA . VAL A 1 97 ? -1.777 4.860 -2.610 1.00 93.38 97 VAL A CA 1
ATOM 732 C C . VAL A 1 97 ? -1.534 5.154 -1.127 1.00 93.38 97 VAL A C 1
ATOM 734 O O . VAL A 1 97 ? -1.988 4.408 -0.258 1.00 93.38 97 VAL A O 1
ATOM 737 N N . GLY A 1 98 ? -0.821 6.243 -0.833 1.00 86.50 98 GLY A N 1
ATOM 738 C CA . GLY A 1 98 ? -0.653 6.742 0.527 1.00 86.50 98 GLY A CA 1
ATOM 739 C C . GLY A 1 98 ? -1.910 7.410 1.079 1.00 86.50 98 GLY A C 1
ATOM 740 O O . GLY A 1 98 ? -2.672 8.022 0.335 1.00 86.50 98 GLY A O 1
ATOM 741 N N . HIS A 1 99 ? -2.113 7.325 2.394 1.00 80.06 99 HIS A N 1
ATOM 742 C CA . HIS A 1 99 ? -3.180 8.055 3.073 1.00 80.06 99 HIS A CA 1
ATOM 743 C C . HIS A 1 99 ? -2.612 9.341 3.704 1.00 80.06 99 HIS A C 1
ATOM 745 O O . HIS A 1 99 ? -1.611 9.252 4.412 1.00 80.06 99 HIS A O 1
ATOM 751 N N . PRO A 1 100 ? -3.202 10.528 3.456 1.00 71.38 100 PRO A N 1
ATOM 752 C CA . PRO A 1 100 ? -2.684 11.800 3.973 1.00 71.38 100 PRO A CA 1
ATOM 753 C C . PRO A 1 100 ? -3.125 12.112 5.413 1.00 71.38 100 PRO A C 1
ATOM 755 O O . PRO A 1 100 ? -2.652 13.080 6.000 1.00 71.38 100 PRO A O 1
ATOM 758 N N . GLY A 1 101 ? -4.080 11.354 5.955 1.00 72.00 101 GLY A N 1
ATOM 759 C CA . GLY A 1 101 ? -4.565 11.514 7.328 1.00 72.00 101 GLY A CA 1
ATOM 760 C C . GLY A 1 101 ? -3.735 10.751 8.360 1.00 72.00 101 GLY A C 1
ATOM 761 O O . GLY A 1 101 ? -2.800 10.035 8.010 1.00 72.00 101 GLY A O 1
ATOM 762 N N . ASP A 1 102 ? -4.136 10.873 9.624 1.00 68.50 102 ASP A N 1
ATOM 763 C CA . ASP A 1 102 ? -3.533 10.142 10.739 1.00 68.50 102 ASP A CA 1
ATOM 764 C C . ASP A 1 102 ? -3.584 8.621 10.519 1.00 68.50 102 ASP A C 1
ATOM 766 O O . ASP A 1 102 ? -4.585 8.079 10.041 1.00 68.50 102 ASP A O 1
ATOM 770 N N . VAL A 1 103 ? -2.500 7.940 10.893 1.00 71.44 103 VAL A N 1
ATOM 771 C CA . VAL A 1 103 ? -2.393 6.480 10.852 1.00 71.44 103 VAL A CA 1
ATOM 772 C C . VAL A 1 103 ? -2.474 5.949 12.277 1.00 71.44 103 VAL A C 1
ATOM 774 O O . VAL A 1 103 ? -1.754 6.395 13.170 1.00 71.44 103 VAL A O 1
ATOM 777 N N . PHE A 1 104 ? -3.367 4.987 12.477 1.00 70.94 104 PHE A N 1
ATOM 778 C CA . PHE A 1 104 ? -3.506 4.252 13.724 1.00 70.94 104 PHE A CA 1
ATOM 779 C C . PHE A 1 104 ? -3.235 2.778 13.442 1.00 70.94 104 PHE A C 1
ATOM 781 O O . PHE A 1 104 ? -3.755 2.224 12.471 1.00 70.94 104 PHE A O 1
ATOM 788 N N . GLU A 1 105 ? -2.433 2.151 14.287 1.00 72.25 105 GLU A N 1
ATOM 789 C CA . GLU A 1 105 ? -2.212 0.713 14.281 1.00 72.25 105 GLU A CA 1
ATOM 790 C C . GLU A 1 105 ? -3.145 0.070 15.310 1.00 72.25 105 GLU A C 1
ATOM 792 O O . GLU A 1 105 ? -3.338 0.585 16.410 1.00 72.25 105 GLU A O 1
ATOM 797 N N . GLY A 1 106 ? -3.754 -1.055 14.934 1.00 74.19 106 GLY A N 1
ATOM 798 C CA . GLY A 1 106 ? -4.580 -1.871 15.816 1.00 74.19 106 GLY A CA 1
ATOM 799 C C . GLY A 1 106 ? -3.946 -3.242 16.022 1.00 74.19 106 GLY A C 1
ATOM 800 O O . GLY A 1 106 ? -3.829 -4.010 15.069 1.00 74.19 106 GLY A O 1
ATOM 801 N N . GLN A 1 107 ? -3.592 -3.582 17.257 1.00 78.31 107 GLN A N 1
ATOM 802 C CA . GLN A 1 107 ? -3.104 -4.904 17.630 1.00 78.31 107 GLN A CA 1
ATOM 803 C C . GLN A 1 107 ? -4.224 -5.707 18.293 1.00 78.31 107 GLN A C 1
ATOM 805 O O . GLN A 1 107 ? -4.481 -5.571 19.490 1.00 78.31 107 GLN A O 1
ATOM 810 N N . ALA A 1 108 ? -4.892 -6.548 17.505 1.00 80.38 108 ALA A N 1
ATOM 811 C CA . ALA A 1 108 ? -5.970 -7.415 17.965 1.00 80.38 108 ALA A CA 1
ATOM 812 C C . ALA A 1 108 ? -5.449 -8.714 18.610 1.00 80.38 108 ALA A C 1
ATOM 814 O O . ALA A 1 108 ? -4.573 -9.382 18.064 1.00 80.38 108 ALA A O 1
ATOM 815 N N . ILE A 1 109 ? -6.022 -9.090 19.756 1.00 79.31 109 ILE A N 1
ATOM 816 C CA . ILE A 1 109 ? -5.795 -10.357 20.459 1.00 79.31 109 ILE A CA 1
ATOM 817 C C . ILE A 1 109 ? -7.054 -11.203 20.344 1.00 79.31 109 ILE A C 1
ATOM 819 O O . ILE A 1 109 ? -8.123 -10.814 20.821 1.00 79.31 109 ILE A O 1
ATOM 823 N N . PHE A 1 110 ? -6.885 -12.393 19.779 1.00 80.69 110 PHE A N 1
ATOM 824 C CA . PHE A 1 110 ? -7.927 -13.401 19.680 1.00 80.69 110 PHE A CA 1
ATOM 825 C C . PHE A 1 110 ? -7.639 -14.566 20.634 1.00 80.69 110 PHE A C 1
ATOM 827 O O . PHE A 1 110 ? -6.491 -14.988 20.768 1.00 80.69 110 PHE A O 1
ATOM 834 N N . PHE A 1 111 ? -8.677 -15.100 21.274 1.00 83.88 111 PHE A N 1
ATOM 835 C CA . PHE A 1 111 ? -8.627 -16.334 22.059 1.00 83.88 111 PHE A CA 1
ATOM 836 C C . PHE A 1 111 ? -9.835 -17.192 21.685 1.00 83.88 111 PHE A C 1
ATOM 838 O O . PHE A 1 111 ? -10.956 -16.697 21.682 1.00 83.88 111 PHE A O 1
ATOM 845 N N . GLU A 1 112 ? -9.596 -18.453 21.312 1.00 90.56 112 GLU A N 1
ATOM 846 C CA . GLU A 1 112 ? -10.645 -19.395 20.875 1.00 90.56 112 GLU A CA 1
ATOM 847 C C . GLU A 1 112 ? -11.548 -18.859 19.742 1.00 90.56 112 GLU A C 1
ATOM 849 O O . GLU A 1 112 ? -12.729 -19.169 19.662 1.00 90.56 112 GLU A O 1
ATOM 854 N N . GLY A 1 113 ? -10.977 -18.059 18.834 1.00 82.62 113 GLY A N 1
ATOM 855 C CA . GLY A 1 113 ? -11.701 -17.458 17.705 1.00 82.62 113 GLY A CA 1
ATOM 856 C C . GLY A 1 113 ? -12.418 -16.146 18.034 1.00 82.62 113 GLY A C 1
ATOM 857 O O . GLY A 1 113 ? -12.844 -15.446 17.120 1.00 82.62 113 GLY A O 1
ATOM 858 N N . GLU A 1 114 ? -12.470 -15.761 19.308 1.00 79.62 114 GLU A N 1
ATOM 859 C CA . GLU A 1 114 ? -13.118 -14.537 19.772 1.00 79.62 114 GLU A CA 1
ATOM 860 C C . GLU A 1 114 ? -12.105 -13.402 19.954 1.00 79.62 114 GLU A C 1
ATOM 862 O O . GLU A 1 114 ? -11.008 -13.604 20.480 1.00 79.62 114 GLU A O 1
ATOM 867 N N . LEU A 1 115 ? -12.472 -12.181 19.550 1.00 75.12 115 LEU A N 1
ATOM 868 C CA . LEU A 1 115 ? -11.674 -10.981 19.820 1.00 75.12 115 LEU A CA 1
ATOM 869 C C . LEU A 1 115 ? -11.795 -10.614 21.307 1.00 75.12 115 LEU A C 1
ATOM 871 O O . LEU A 1 115 ? -12.830 -10.114 21.745 1.00 75.12 115 LEU A O 1
ATOM 875 N N . VAL A 1 116 ? -10.728 -10.813 22.081 1.00 79.56 116 VAL A N 1
ATOM 876 C CA . VAL A 1 116 ? -10.735 -10.582 23.539 1.00 79.56 116 VAL A CA 1
ATOM 877 C C . VAL A 1 116 ? -10.115 -9.251 23.955 1.00 79.56 116 VAL A C 1
ATOM 879 O O . VAL A 1 116 ? -10.461 -8.708 25.004 1.00 79.56 116 VAL A O 1
ATOM 882 N N . ALA A 1 117 ? -9.205 -8.701 23.151 1.00 69.94 117 ALA A N 1
ATOM 883 C CA . ALA A 1 117 ? -8.626 -7.377 23.361 1.00 69.94 117 ALA A CA 1
ATOM 884 C C . ALA A 1 117 ? -8.136 -6.792 22.032 1.00 69.94 117 ALA A C 1
ATOM 886 O O . ALA A 1 117 ? -7.855 -7.524 21.090 1.00 69.94 117 ALA A O 1
ATOM 887 N N . CYS A 1 118 ? -8.005 -5.473 21.951 1.00 72.44 118 CYS A N 1
ATOM 888 C CA . CYS A 1 118 ? -7.307 -4.816 20.854 1.00 72.44 118 CYS A CA 1
ATOM 889 C C . CYS A 1 118 ? -6.710 -3.492 21.342 1.00 72.44 118 CYS A C 1
ATOM 891 O O . CYS A 1 118 ? -7.399 -2.661 21.940 1.00 72.44 118 CYS A O 1
ATOM 893 N N . TYR A 1 119 ? -5.415 -3.326 21.114 1.00 66.38 119 TYR A N 1
ATOM 894 C CA . TYR A 1 119 ? -4.677 -2.115 21.450 1.00 66.38 119 TYR A CA 1
ATOM 895 C C . TYR A 1 119 ? -4.612 -1.216 20.227 1.00 66.38 119 TYR A C 1
ATOM 897 O O . TYR A 1 119 ? -4.434 -1.720 19.124 1.00 66.38 119 TYR A O 1
ATOM 905 N N . ILE A 1 120 ? -4.768 0.094 20.409 1.00 67.31 120 ILE A N 1
ATOM 906 C CA . ILE A 1 120 ? -4.706 1.051 19.304 1.00 67.31 120 ILE A CA 1
ATOM 907 C C . ILE A 1 120 ? -3.586 2.032 19.596 1.00 67.31 120 ILE A C 1
ATOM 909 O O . ILE A 1 120 ? -3.653 2.756 20.582 1.00 67.31 120 ILE A O 1
ATOM 913 N N . THR A 1 121 ? -2.574 2.071 18.747 1.00 64.81 121 THR A N 1
ATOM 914 C CA . THR A 1 121 ? -1.456 3.011 18.833 1.00 64.81 121 THR A CA 1
ATOM 915 C C . THR A 1 121 ? -1.584 4.031 17.708 1.00 64.81 121 THR A C 1
ATOM 917 O O . THR A 1 121 ? -2.062 3.724 16.615 1.00 64.81 121 THR A O 1
ATOM 920 N N . ARG A 1 122 ? -1.214 5.286 17.972 1.00 66.69 122 ARG A N 1
ATOM 921 C CA . ARG A 1 122 ? -1.127 6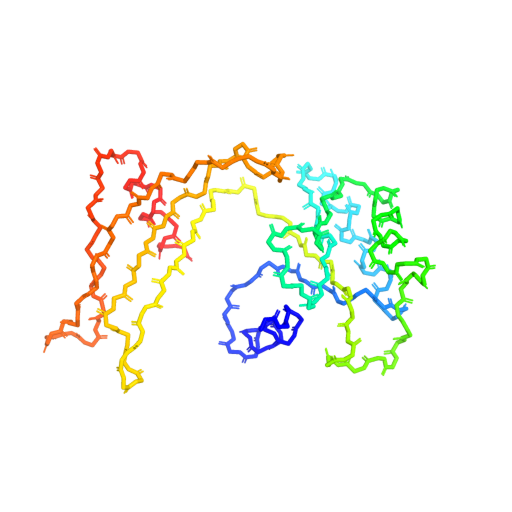.303 16.922 1.00 66.69 122 ARG A CA 1
ATOM 922 C C . ARG A 1 122 ? 0.299 6.302 16.399 1.00 66.69 122 ARG A C 1
ATOM 924 O O . ARG A 1 122 ? 1.234 6.491 17.174 1.00 66.69 122 ARG A O 1
ATOM 931 N N . GLU A 1 123 ? 0.465 6.105 15.099 1.00 62.09 123 GLU A N 1
ATOM 932 C CA . GLU A 1 123 ? 1.779 6.235 14.481 1.00 62.09 123 GLU A CA 1
ATOM 933 C C . GLU A 1 123 ? 2.198 7.708 14.455 1.00 62.09 123 GLU A C 1
ATOM 935 O O . GLU A 1 123 ? 1.384 8.597 14.177 1.00 62.09 123 GLU A O 1
ATOM 940 N N . ASN A 1 124 ? 3.469 7.983 14.761 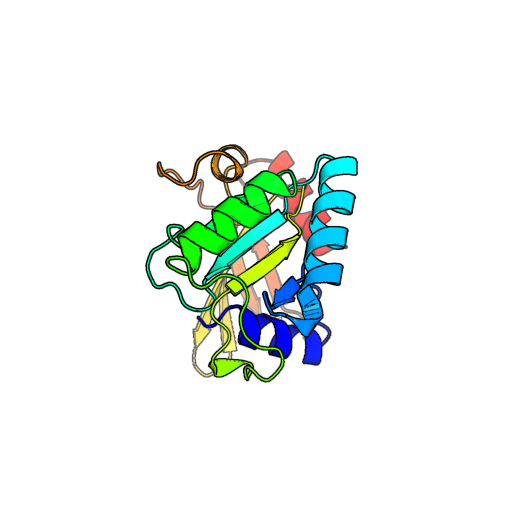1.00 55.59 124 ASN A N 1
ATOM 941 C CA . ASN A 1 124 ? 3.987 9.343 14.703 1.00 55.59 124 ASN A CA 1
ATOM 942 C C . ASN A 1 124 ? 4.034 9.785 13.223 1.00 55.59 124 ASN A C 1
ATOM 944 O O . ASN A 1 124 ? 4.680 9.123 12.411 1.00 55.59 124 ASN A O 1
ATOM 948 N N . PRO A 1 125 ? 3.371 10.892 12.840 1.00 53.09 125 PRO A N 1
ATOM 949 C CA . PRO A 1 125 ? 3.296 11.332 11.447 1.00 53.09 125 PRO A CA 1
ATOM 950 C C . PRO A 1 125 ? 4.669 11.621 10.815 1.00 53.09 125 PRO A C 1
ATOM 952 O O . PRO A 1 125 ? 4.821 11.437 9.605 1.00 53.09 125 PRO A O 1
ATOM 955 N N . ASP A 1 126 ? 5.686 11.976 11.608 1.00 46.28 126 ASP A N 1
ATOM 956 C CA . ASP A 1 126 ? 7.061 12.163 11.126 1.00 46.28 126 ASP A CA 1
ATOM 957 C C . ASP A 1 126 ? 7.710 10.831 10.676 1.00 46.28 126 ASP A C 1
ATOM 959 O O . ASP A 1 126 ? 8.622 10.823 9.848 1.00 46.28 126 ASP A O 1
ATOM 963 N N . MET A 1 127 ? 7.184 9.679 11.117 1.00 49.41 127 MET A N 1
ATOM 964 C CA . MET A 1 127 ? 7.638 8.335 10.714 1.00 49.41 127 MET A CA 1
ATOM 965 C C . MET A 1 127 ? 7.245 7.965 9.277 1.00 49.41 127 MET A C 1
ATOM 967 O O . MET A 1 127 ? 7.916 7.159 8.636 1.00 49.41 127 MET A O 1
ATOM 971 N N . ILE A 1 128 ? 6.204 8.594 8.712 1.00 49.38 128 ILE A N 1
ATOM 972 C CA . ILE A 1 128 ? 5.817 8.430 7.294 1.00 49.38 128 ILE A CA 1
ATOM 973 C C . ILE A 1 128 ? 6.874 9.074 6.363 1.00 49.38 128 ILE A C 1
ATOM 975 O O . ILE A 1 128 ? 6.848 8.905 5.131 1.00 49.38 128 ILE A O 1
ATOM 979 N N . HIS A 1 129 ? 7.808 9.842 6.934 1.00 39.56 129 HIS A N 1
ATOM 980 C CA . HIS A 1 129 ? 8.884 10.530 6.230 1.00 39.56 129 HIS A CA 1
ATOM 981 C C . HIS A 1 129 ? 10.252 9.853 6.389 1.00 39.56 129 HIS A C 1
ATOM 983 O O . HIS A 1 129 ? 10.952 9.801 5.379 1.00 39.56 129 HIS A O 1
ATOM 989 N N . ASP A 1 130 ? 10.573 9.274 7.552 1.00 40.78 130 ASP A N 1
ATOM 990 C CA . ASP A 1 130 ? 11.825 8.543 7.809 1.00 40.78 130 ASP A CA 1
ATOM 991 C C . ASP A 1 130 ? 11.566 7.174 8.465 1.00 40.78 130 ASP A C 1
ATOM 993 O O . ASP A 1 130 ? 11.335 7.048 9.669 1.00 40.78 130 ASP A O 1
ATOM 997 N N . LEU A 1 131 ? 11.639 6.118 7.651 1.00 43.44 131 LEU A N 1
ATOM 998 C CA . LEU A 1 131 ? 11.604 4.725 8.100 1.00 43.44 131 LEU A CA 1
ATOM 999 C C . LEU A 1 131 ? 12.968 4.373 8.721 1.00 43.44 131 LEU A C 1
ATOM 1001 O O . LEU A 1 131 ? 13.848 3.887 8.013 1.00 43.44 131 LEU A O 1
ATOM 1005 N N . GLY A 1 132 ? 13.191 4.658 10.012 1.00 31.83 132 GLY A N 1
ATOM 1006 C CA . GLY A 1 132 ? 14.466 4.265 10.629 1.00 31.83 132 GLY A CA 1
ATOM 1007 C C . GLY A 1 132 ? 14.771 4.586 12.095 1.00 31.83 132 GLY A C 1
ATOM 1008 O O . GLY A 1 132 ? 15.835 4.174 12.540 1.00 31.83 132 GLY A O 1
ATOM 1009 N N . ASN A 1 133 ? 13.933 5.278 12.878 1.00 33.16 133 ASN A N 1
ATOM 1010 C CA . ASN A 1 133 ? 14.256 5.504 14.298 1.00 33.16 133 ASN A CA 1
ATOM 1011 C C . ASN A 1 133 ? 13.022 5.551 15.209 1.00 33.16 133 ASN A C 1
ATOM 1013 O O . ASN A 1 133 ? 12.056 6.263 14.954 1.00 33.16 133 ASN A O 1
ATOM 1017 N N . HIS A 1 134 ? 13.075 4.757 16.278 1.00 43.19 134 HIS A N 1
ATOM 1018 C CA . HIS A 1 134 ? 11.918 4.283 17.032 1.00 43.19 134 HIS A CA 1
ATOM 1019 C C . HIS A 1 134 ? 11.566 5.137 18.258 1.00 43.19 134 HIS A C 1
ATOM 1021 O O . HIS A 1 134 ? 12.364 5.262 19.190 1.00 43.19 134 HIS A O 1
ATOM 1027 N N . ARG A 1 135 ? 10.307 5.591 18.316 1.00 36.81 135 ARG A N 1
ATOM 1028 C CA . ARG A 1 135 ? 9.522 5.740 19.554 1.00 36.81 135 ARG A CA 1
ATOM 1029 C C . ARG A 1 135 ? 8.027 5.801 19.210 1.00 36.81 135 ARG A C 1
ATOM 1031 O O . ARG A 1 135 ? 7.602 6.715 18.514 1.00 36.81 135 ARG A O 1
ATOM 1038 N N . THR A 1 136 ? 7.255 4.823 19.680 1.00 41.88 136 THR A N 1
ATOM 1039 C CA . THR A 1 136 ? 5.791 4.745 19.555 1.00 41.88 136 THR A CA 1
ATOM 1040 C C . THR A 1 136 ? 5.137 5.231 20.847 1.00 41.88 136 THR A C 1
ATOM 1042 O O . THR A 1 136 ? 5.415 4.691 21.918 1.00 41.88 136 THR A O 1
ATOM 1045 N N . ASP A 1 137 ? 4.244 6.218 20.755 1.00 40.25 137 ASP A N 1
ATOM 1046 C CA . ASP A 1 137 ? 3.360 6.583 21.865 1.00 40.25 137 ASP A CA 1
ATOM 1047 C C . ASP A 1 137 ? 2.209 5.564 21.912 1.00 40.25 137 ASP A C 1
ATOM 1049 O O . ASP A 1 137 ? 1.290 5.565 21.088 1.00 40.25 137 ASP A O 1
ATOM 1053 N N . MET A 1 138 ? 2.301 4.610 22.841 1.00 34.84 138 MET A N 1
ATOM 1054 C CA . MET A 1 138 ? 1.304 3.553 23.005 1.00 34.84 138 MET A CA 1
ATOM 1055 C C . MET A 1 138 ? 0.054 4.076 23.715 1.00 34.84 138 MET A C 1
ATOM 1057 O O . MET A 1 138 ? 0.139 4.568 24.838 1.00 34.84 138 MET A O 1
ATOM 1061 N N . MET A 1 139 ? -1.123 3.864 23.122 1.00 43.59 139 MET A N 1
ATOM 1062 C CA . MET A 1 139 ? -2.400 4.054 23.812 1.00 43.59 139 MET A CA 1
ATOM 1063 C C . MET A 1 139 ? -3.060 2.700 24.092 1.00 43.59 139 MET A C 1
ATOM 1065 O O . MET A 1 139 ? -3.173 1.824 23.235 1.00 43.59 139 MET A O 1
ATOM 1069 N N . LEU A 1 140 ? -3.492 2.500 25.336 1.00 38.19 140 LEU A N 1
ATOM 1070 C CA . LEU A 1 140 ? -4.112 1.253 25.781 1.00 38.19 140 LEU A CA 1
ATOM 1071 C C . LEU A 1 140 ? -5.638 1.357 25.648 1.00 38.19 140 LEU A C 1
ATOM 1073 O O . LEU A 1 140 ? -6.306 2.058 26.414 1.00 38.19 140 LEU A O 1
ATOM 1077 N N . GLY A 1 141 ? -6.193 0.627 24.682 1.00 43.53 141 GLY A N 1
ATOM 1078 C CA . GLY A 1 141 ? -7.623 0.331 24.591 1.00 43.53 141 GLY A CA 1
ATOM 1079 C C . GLY A 1 141 ? -7.936 -1.043 25.186 1.00 43.53 141 GLY A C 1
ATOM 1080 O O . GLY A 1 141 ? -7.173 -1.987 24.996 1.00 43.53 141 GLY A O 1
ATOM 1081 N N . ARG A 1 142 ? -9.053 -1.177 25.912 1.00 40.84 142 ARG A N 1
ATOM 1082 C CA . ARG A 1 142 ? -9.602 -2.481 26.321 1.00 40.84 142 ARG A CA 1
ATOM 1083 C C . ARG A 1 142 ? -10.923 -2.705 25.598 1.00 40.84 142 ARG A C 1
ATOM 1085 O O . ARG A 1 142 ? -11.778 -1.821 25.571 1.00 40.84 142 ARG A O 1
ATOM 1092 N N . TRP A 1 143 ? -11.078 -3.897 25.038 1.00 48.06 143 TRP A N 1
ATOM 1093 C CA . TRP A 1 143 ? -12.314 -4.341 24.407 1.00 48.06 143 TRP A CA 1
ATOM 1094 C C . TRP A 1 143 ? -13.046 -5.260 25.373 1.00 48.06 143 TRP A C 1
ATOM 1096 O O . TRP A 1 143 ? -12.427 -6.101 26.024 1.00 48.06 143 TRP A O 1
ATOM 1106 N N . ALA A 1 144 ? -14.353 -5.060 25.507 1.00 46.47 144 ALA A N 1
ATOM 1107 C CA . ALA A 1 144 ? -15.210 -5.964 26.254 1.00 46.47 144 ALA A CA 1
ATOM 1108 C C . ALA A 1 144 ? -16.492 -6.219 25.449 1.00 46.47 144 ALA A C 1
ATOM 1110 O O . ALA A 1 144 ? -17.098 -5.257 24.955 1.00 46.47 144 ALA A O 1
ATOM 1111 N N . PRO A 1 145 ? -16.923 -7.483 25.311 1.00 42.72 145 PRO A N 1
ATOM 1112 C CA . PRO A 1 145 ? -18.222 -7.788 24.732 1.00 42.72 145 PRO A CA 1
ATOM 1113 C C . PRO A 1 145 ? -19.333 -7.170 25.593 1.00 42.72 145 PRO A C 1
ATOM 1115 O O . PRO A 1 145 ? -19.340 -7.303 26.820 1.00 42.72 145 PRO A O 1
ATOM 1118 N N . SER A 1 146 ? -20.275 -6.468 24.958 1.00 45.03 146 SER A N 1
ATOM 1119 C CA . SER A 1 146 ? -21.506 -6.038 25.619 1.00 45.03 146 SER A CA 1
ATOM 1120 C C . SER A 1 146 ? -22.467 -7.221 25.672 1.00 45.03 146 SER A C 1
ATOM 1122 O O . SER A 1 146 ? -22.886 -7.732 24.644 1.00 45.03 146 SER A O 1
ATOM 1124 N N . ALA A 1 147 ? -22.869 -7.652 26.868 1.00 45.66 147 ALA A N 1
ATOM 1125 C CA . ALA A 1 147 ? -23.851 -8.731 27.019 1.00 45.66 147 ALA A CA 1
ATOM 1126 C C . ALA A 1 147 ? -25.288 -8.328 26.612 1.00 45.66 147 ALA A C 1
ATOM 1128 O O . ALA A 1 147 ? -26.188 -9.160 26.645 1.00 45.66 147 ALA A O 1
ATOM 1129 N N . LYS A 1 148 ? -25.537 -7.047 26.299 1.00 46.53 148 LYS A N 1
ATOM 1130 C CA . LYS A 1 148 ? -26.893 -6.493 26.091 1.00 46.53 148 LYS A CA 1
ATOM 1131 C C . LYS A 1 148 ? -27.185 -6.040 24.667 1.00 46.53 148 LYS A C 1
ATOM 1133 O O . LYS A 1 148 ? -28.334 -5.805 24.316 1.00 46.53 148 LYS A O 1
ATOM 1138 N N . GLU A 1 149 ? -26.154 -5.895 23.863 1.00 44.38 149 GLU A N 1
ATOM 1139 C CA . GLU A 1 149 ? -26.200 -5.392 22.502 1.00 44.38 149 GLU A CA 1
ATOM 1140 C C . GLU A 1 149 ? -25.174 -6.267 21.786 1.00 44.38 149 GLU A C 1
ATOM 1142 O O . GLU A 1 149 ? -24.086 -6.413 22.333 1.00 44.38 149 GLU A O 1
ATOM 1147 N N . ASN A 1 150 ? -25.471 -6.881 20.637 1.00 43.53 150 ASN A N 1
ATOM 1148 C CA . ASN A 1 150 ? -24.463 -7.571 19.808 1.00 43.53 150 ASN A CA 1
ATOM 1149 C C . ASN A 1 150 ? -23.449 -6.543 19.251 1.00 43.53 150 ASN A C 1
ATOM 1151 O O . ASN A 1 150 ? -23.318 -6.345 18.048 1.00 43.53 150 ASN A O 1
ATOM 1155 N N . THR A 1 151 ? -22.799 -5.804 20.141 1.00 37.88 151 THR A N 1
ATOM 1156 C CA . THR A 1 151 ? -21.927 -4.672 19.905 1.00 37.88 151 THR A CA 1
ATOM 1157 C C . THR A 1 151 ? -20.685 -4.872 20.759 1.00 37.88 151 THR A C 1
ATOM 1159 O O . THR A 1 151 ? -20.720 -5.260 21.932 1.00 37.88 151 THR A O 1
ATOM 1162 N N . LEU A 1 152 ? -19.546 -4.619 20.137 1.00 42.91 152 LEU A N 1
ATOM 1163 C CA . LEU A 1 152 ? -18.267 -4.572 20.818 1.00 42.91 152 LEU A CA 1
ATOM 1164 C C . LEU A 1 152 ? -18.067 -3.140 21.314 1.00 42.91 152 LEU A C 1
ATOM 1166 O O . LEU A 1 152 ? -18.166 -2.194 20.531 1.00 42.91 152 LEU A O 1
ATOM 1170 N N . ARG A 1 153 ? -17.806 -2.960 22.614 1.00 45.38 153 ARG A N 1
ATOM 1171 C CA . ARG A 1 153 ? -17.464 -1.642 23.163 1.00 45.38 153 ARG A CA 1
ATOM 1172 C C . ARG A 1 153 ? -15.951 -1.507 23.251 1.00 45.38 153 ARG A C 1
ATOM 1174 O O . ARG A 1 153 ? -15.294 -2.229 24.001 1.00 45.38 153 ARG A O 1
ATOM 1181 N N . LEU A 1 154 ? -15.423 -0.549 22.497 1.00 52.94 154 LEU A N 1
ATOM 1182 C CA . LEU A 1 154 ? -14.046 -0.089 22.598 1.00 52.94 154 LEU A CA 1
ATOM 1183 C C . LEU A 1 154 ? -13.958 0.963 23.713 1.00 52.94 154 LEU A C 1
ATOM 1185 O O . LEU A 1 154 ? -14.531 2.046 23.596 1.00 52.94 154 LEU A O 1
ATOM 1189 N N . GLN A 1 155 ? -13.232 0.659 24.791 1.00 54.38 155 GLN A N 1
ATOM 1190 C CA . GLN A 1 155 ? -12.909 1.635 25.828 1.00 54.38 155 GLN A CA 1
ATOM 1191 C C . GLN A 1 155 ? -11.455 2.080 25.664 1.00 54.38 155 GLN A C 1
ATOM 1193 O O . GLN A 1 155 ? -10.524 1.339 25.979 1.00 54.38 155 GLN A O 1
ATOM 1198 N N . LEU A 1 156 ? -11.262 3.304 25.175 1.00 52.78 156 LEU A N 1
ATOM 1199 C CA . LEU A 1 156 ? -9.945 3.924 25.049 1.00 52.78 156 LEU A CA 1
ATOM 1200 C C . LEU A 1 156 ? -9.633 4.720 26.317 1.00 52.78 156 LEU A C 1
ATOM 1202 O O . LEU A 1 156 ? -10.396 5.616 26.686 1.00 52.78 156 LEU A O 1
ATOM 1206 N N . ARG A 1 157 ? -8.505 4.433 26.977 1.00 51.53 157 ARG A N 1
ATOM 1207 C CA . ARG A 1 157 ? -7.901 5.409 27.891 1.00 51.53 157 ARG A CA 1
ATOM 1208 C C . ARG A 1 157 ? -7.121 6.394 27.041 1.00 51.53 157 ARG A C 1
ATOM 1210 O O . ARG A 1 157 ? -6.057 6.071 26.528 1.00 51.53 157 ARG A O 1
ATOM 1217 N N . VAL A 1 158 ? -7.702 7.570 26.855 1.00 53.09 158 VAL A N 1
ATOM 1218 C CA . VAL A 1 158 ? -7.097 8.640 26.074 1.00 53.09 158 VAL A CA 1
ATOM 1219 C C . VAL A 1 158 ? -6.626 9.723 27.033 1.00 53.09 158 VAL A C 1
ATOM 1221 O O . VAL A 1 158 ? -7.440 10.271 27.772 1.00 53.09 158 VAL A O 1
ATOM 1224 N N . GLU A 1 159 ? -5.320 9.985 27.052 1.00 52.69 159 GLU A N 1
ATOM 1225 C CA . GLU A 1 159 ? -4.712 10.974 27.951 1.00 52.69 159 GLU A CA 1
ATOM 1226 C C . GLU A 1 159 ? -4.911 12.420 27.459 1.00 52.69 159 GLU A C 1
ATOM 1228 O O . GLU A 1 159 ? -4.889 13.340 28.273 1.00 52.69 159 GLU A O 1
ATOM 1233 N N . ASP A 1 160 ? -5.191 12.631 26.162 1.00 65.69 160 ASP A N 1
ATOM 1234 C CA . ASP A 1 160 ? -5.400 13.960 25.573 1.00 65.69 160 ASP A CA 1
ATOM 1235 C C . ASP A 1 160 ? -6.662 14.069 24.688 1.00 65.69 160 ASP A C 1
ATOM 1237 O O . ASP A 1 160 ? -6.978 13.219 23.856 1.00 65.69 160 ASP A O 1
ATOM 1241 N N . GLU A 1 161 ? -7.402 15.169 24.829 1.00 66.75 161 GLU A N 1
ATOM 1242 C CA . GLU A 1 161 ? -8.687 15.368 24.149 1.00 66.75 161 GLU A CA 1
ATOM 1243 C C . GLU A 1 161 ? -8.591 15.402 22.610 1.00 66.75 161 GLU A C 1
ATOM 1245 O O . GLU A 1 161 ? -9.522 14.982 21.912 1.00 66.75 161 GLU A O 1
ATOM 1250 N N . ARG A 1 162 ? -7.459 15.856 22.062 1.00 67.94 162 ARG A N 1
ATOM 1251 C CA . ARG A 1 162 ? -7.247 15.966 20.614 1.00 67.94 162 ARG A CA 1
ATOM 1252 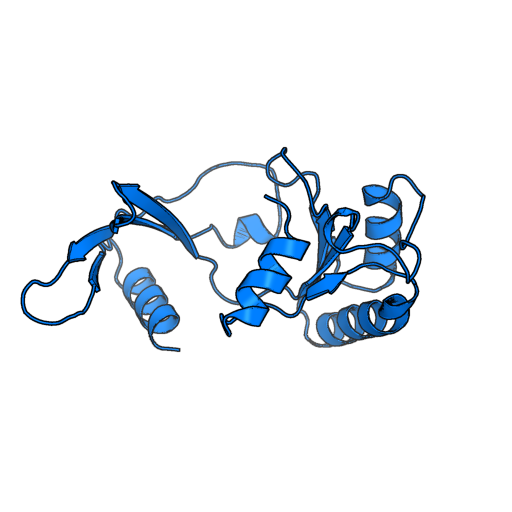C C . ARG A 1 162 ? -7.159 14.581 19.974 1.00 67.94 162 ARG A C 1
ATOM 1254 O O . ARG A 1 162 ? -7.817 14.346 18.959 1.00 67.94 162 ARG A O 1
ATOM 1261 N N . THR A 1 163 ? -6.416 13.659 20.577 1.00 60.00 163 THR A N 1
ATOM 1262 C CA . THR A 1 163 ? -6.281 12.283 20.088 1.00 60.00 163 THR A CA 1
ATOM 1263 C C . THR A 1 163 ? -7.585 11.505 20.232 1.00 60.00 163 THR A C 1
ATOM 1265 O O . THR A 1 163 ? -7.960 10.779 19.311 1.00 60.00 163 THR A O 1
ATOM 1268 N N . ARG A 1 164 ? -8.357 11.730 21.309 1.00 66.31 164 ARG A N 1
ATOM 1269 C CA . ARG A 1 164 ? -9.711 11.157 21.444 1.00 66.31 164 ARG A CA 1
ATOM 1270 C C . ARG A 1 164 ? -10.583 11.550 20.255 1.00 66.31 164 ARG A C 1
ATOM 1272 O O . ARG A 1 164 ? -11.196 10.692 19.626 1.00 66.31 164 ARG A O 1
ATOM 1279 N N . ASN A 1 165 ? -10.634 12.844 19.945 1.00 67.94 165 ASN A N 1
ATOM 1280 C CA . ASN A 1 165 ? -11.495 13.365 18.886 1.00 67.94 165 ASN A CA 1
ATOM 1281 C C . ASN A 1 165 ? -11.050 12.879 17.493 1.00 67.94 165 ASN A C 1
ATOM 1283 O O . ASN A 1 165 ? -11.905 12.621 16.645 1.00 67.94 165 ASN A O 1
ATOM 1287 N N . ALA A 1 166 ? -9.744 12.696 17.269 1.00 64.75 166 ALA A N 1
ATOM 1288 C CA . ALA A 1 166 ? -9.211 12.111 16.038 1.00 64.75 166 ALA A CA 1
ATOM 1289 C C . ALA A 1 166 ? -9.634 10.642 15.860 1.00 64.75 166 ALA A C 1
ATOM 1291 O O . ALA A 1 166 ? -10.137 10.284 14.796 1.00 64.75 166 ALA A O 1
ATOM 1292 N N . ILE A 1 167 ? -9.520 9.814 16.908 1.00 62.47 167 ILE A N 1
ATOM 1293 C CA . ILE A 1 167 ? -9.922 8.397 16.861 1.00 62.47 167 ILE A CA 1
ATOM 1294 C C . ILE A 1 167 ? -11.432 8.259 16.640 1.00 62.47 167 ILE A C 1
ATOM 1296 O O . ILE A 1 167 ? -11.862 7.506 15.771 1.00 62.47 167 ILE A O 1
ATOM 1300 N N . VAL A 1 168 ? -12.245 9.020 17.380 1.00 66.38 168 VAL A N 1
ATOM 1301 C CA . VAL A 1 168 ? -13.707 9.034 17.199 1.00 66.38 168 VAL A CA 1
ATOM 1302 C C . VAL A 1 168 ? -14.055 9.425 15.759 1.00 66.38 168 VAL A C 1
ATOM 1304 O O . VAL A 1 168 ? -14.851 8.753 15.111 1.00 66.38 168 VAL A O 1
ATOM 1307 N N . SER A 1 169 ? -13.402 10.453 15.214 1.00 64.44 169 SER A N 1
ATOM 1308 C CA . SER A 1 169 ? -13.626 10.880 13.826 1.00 64.44 169 SER A CA 1
ATOM 1309 C C . SER A 1 169 ? -13.211 9.828 12.793 1.00 64.44 169 SER A C 1
ATOM 1311 O O . SER A 1 169 ? -13.838 9.748 11.739 1.00 64.44 169 SER A O 1
ATOM 1313 N N . ALA A 1 170 ? -12.171 9.037 13.072 1.00 58.81 170 ALA A N 1
ATOM 1314 C CA . ALA A 1 170 ? -11.713 7.958 12.201 1.00 58.81 170 ALA A CA 1
ATOM 1315 C C . ALA A 1 170 ? -12.655 6.741 12.215 1.00 58.81 170 ALA A C 1
ATOM 1317 O O . ALA A 1 170 ? -12.832 6.110 11.180 1.00 58.81 170 ALA A O 1
ATOM 1318 N N . LEU A 1 171 ? -13.278 6.432 13.358 1.00 57.84 171 LEU A N 1
ATOM 1319 C CA . LEU A 1 171 ? -14.187 5.287 13.516 1.00 57.84 171 LEU A CA 1
ATOM 1320 C C . LEU A 1 171 ? -15.618 5.544 13.011 1.00 57.84 171 LEU A C 1
ATOM 1322 O O . LEU A 1 171 ? -16.362 4.592 12.797 1.00 57.84 171 LEU A O 1
ATOM 1326 N N . HIS A 1 172 ? -16.023 6.808 12.855 1.00 54.97 172 HIS A N 1
ATOM 1327 C CA . HIS A 1 172 ? -17.374 7.198 12.418 1.00 54.97 172 HIS A CA 1
ATOM 1328 C C . HIS A 1 172 ? -17.493 7.543 10.920 1.00 54.97 172 HIS A C 1
ATOM 1330 O O . HIS A 1 172 ? -18.550 8.014 10.497 1.00 54.97 172 HIS A O 1
ATOM 1336 N N . ARG A 1 173 ? -16.435 7.343 10.127 1.00 42.44 173 ARG A N 1
ATOM 1337 C CA . ARG A 1 173 ? -16.463 7.465 8.660 1.00 42.44 173 ARG A CA 1
ATOM 1338 C C . ARG A 1 173 ? -16.581 6.099 8.008 1.00 42.44 173 ARG A C 1
ATOM 1340 O O . ARG A 1 173 ? -17.260 6.041 6.962 1.00 42.44 173 ARG A O 1
#

Sequence (173 aa):
DHKWLCYELLRGHGVAQPRTLPVRADTARACREMVEENAARGTPCFVKRTFDTLAGDGVAKVRNFEEYRAAVAKLSGGAGAQPSGTSGEEQVLILQVGHPGDVFEGQAIFFEGELVACYITRENPDMIHDLGNHRTDMMLGRWAPSAKENTLRLQLRVEDERTRNAIVSALHR

Radius of gyration: 18.46 Å; chains: 1; bounding box: 44×36×46 Å

Foldseek 3Di:
DQQLVVVVVCVVVVNDDFDKFFQAPVCVVVLQVLLAVCLVVVWWKKKAFRDDPDQPPRIDTGNHVVSVQVSQCVNVVNPGGHYPPQDSVRGTIMIGTDDPDWDKDKDFDDDPNDGFFIWIWTDDPCCVVPVDDDDTDTWGWGWDCDPPDNDIDIDTPDPDPVVVVSVVVVVVD

pLDDT: mean 76.95, std 20.37, range [31.83, 98.31]

Secondary structure (DSSP, 8-state):
--HHHHHHHHHHTT-----EEE-BTTTHHHHHHHHHHHHHTT--EEEEESS--STTTTEEEESSHHHHHHHHHHHTTT--SBPTT--TTT--EEEEEPP-S--EEEEEEEETTEEEEEEEEEPPGGGGT-TT----B---EEEEE-SSSS-EEEEE--SSHHHHHHHHHHHT-

Organism: NCBI:txid1333877